Protein AF-A0A820YZ74-F1 (afdb_monomer)

Sequence (107 aa):
MSTDNKVSTSVNGVATISFHNINYTVGASARPNNCWSKCPKIPCCKPQEVKQVLFNASGCFTRGMNAIMGPSGCGKSSLLDMLADRKDPRGVSGTVLVHGSPRDSSY

Solvent-accessible surface area (backbone atoms only — not comparable to full-atom values): 6927 Å² total; per-residue (Å²): 141,81,83,77,83,74,71,68,65,77,58,82,94,49,60,30,42,38,36,41,50,31,30,32,37,48,44,74,69,80,67,80,75,68,59,38,82,74,39,86,86,52,87,86,54,71,83,70,66,72,41,79,55,39,76,63,44,62,53,72,47,62,74,75,91,82,84,90,84,77,68,90,89,68,36,65,69,59,52,48,28,60,74,66,66,74,51,74,72,68,48,54,50,62,50,52,24,49,66,52,36,74,64,84,86,85,123

Foldseek 3Di:
DDDPPQPQPQPPPWWKKWWWQKKAKPLLDPDPPVVCVVPVPDPPDDRRDIDILDGGDTDMDTPDDDDDDDDPSSCPVVVVCVVVVVDDCRRIDTFMDTSSHGDDPPD

InterPro domains:
  IPR003439 ABC transporter-like, ATP-binding domain [PF00005] (65-102)
  IPR027417 P-loop containing nucleoside triphosphate hydrolase [G3DSA:3.40.50.300] (14-106)
  IPR027417 P-loop containing nucleoside triphosphate hydrolase [SSF52540] (51-102)
  IPR050352 ATP-binding cassette subfamily G transporters [PTHR48041] (12-105)

Secondary structure (DSSP, 8-state):
-----------TT---EEEEEEEEEE--S---TTTTTT-TT-GGG-----EEEEEEEEEEE-SS-------TTSSHHHHHHHHTT-S-STTEEEEEEETTEEPP---

Radius of gyration: 18.34 Å; Cα contacts (8 Å, |Δi|>4): 131; chains: 1; bounding box: 36×32×58 Å

Nearest PDB structures (foldseek):
  8bi0-assembly1_B  TM=9.317E-01  e=1.298E-05  Homo sapiens
  7oji-assembly1_B  TM=9.370E-01  e=2.150E-05  Homo sapiens
  8pxo-assembly1_A  TM=9.602E-01  e=3.793E-05  Homo sapiens
  8bht-assembly1_A  TM=9.305E-01  e=3.139E-05  Homo sapiens
  8p7w-assembly1_B  TM=9.233E-01  e=5.539E-05  Homo sapiens

Organism: NCBI:txid392030

Structure (mmCIF, N/CA/C/O backbone):
data_AF-A0A820YZ74-F1
#
_entry.id   AF-A0A820YZ74-F1
#
loop_
_atom_site.group_PDB
_atom_site.id
_atom_site.type_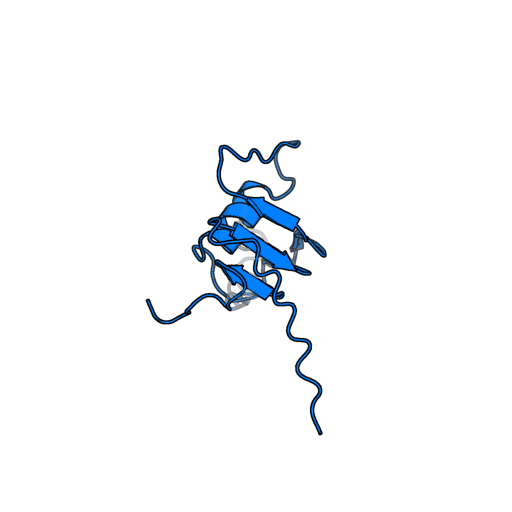symbol
_atom_site.label_atom_id
_atom_site.label_alt_id
_atom_site.label_comp_id
_atom_site.label_asym_id
_atom_site.label_entity_id
_atom_site.label_seq_id
_atom_site.pdbx_PDB_ins_code
_atom_site.Cartn_x
_atom_site.Cartn_y
_atom_site.Cartn_z
_atom_site.occupancy
_atom_site.B_iso_or_equiv
_atom_site.auth_seq_id
_atom_site.auth_comp_id
_atom_site.auth_asym_id
_atom_site.auth_atom_id
_atom_site.pdbx_PDB_model_num
ATOM 1 N N . MET A 1 1 ? -23.269 -12.482 -20.266 1.00 36.84 1 MET A N 1
ATOM 2 C CA . MET A 1 1 ? -22.410 -11.476 -20.922 1.00 36.84 1 MET A CA 1
ATOM 3 C C . MET A 1 1 ? -21.770 -10.637 -19.825 1.00 36.84 1 MET A C 1
ATOM 5 O O . MET A 1 1 ? -22.347 -9.635 -19.436 1.00 36.84 1 MET A O 1
ATOM 9 N N . SER A 1 2 ? -20.651 -11.097 -19.259 1.00 31.36 2 SER A N 1
ATOM 10 C CA . SER A 1 2 ? -19.837 -10.281 -18.350 1.00 31.36 2 SER A CA 1
ATOM 11 C C . SER A 1 2 ? -18.648 -9.780 -19.145 1.00 31.36 2 SER A C 1
ATOM 13 O O . SER A 1 2 ? -17.899 -10.573 -19.707 1.00 31.36 2 SER A O 1
ATOM 15 N N . THR A 1 3 ? -18.533 -8.465 -19.257 1.00 39.81 3 THR A N 1
ATOM 16 C CA . THR A 1 3 ? -17.384 -7.787 -19.843 1.00 39.81 3 THR A CA 1
ATOM 17 C C . THR A 1 3 ? -16.219 -7.886 -18.868 1.00 39.81 3 THR A C 1
ATOM 19 O O . THR A 1 3 ? -16.186 -7.170 -17.867 1.00 39.81 3 THR A O 1
ATOM 22 N N . ASP A 1 4 ? -15.269 -8.772 -19.155 1.00 39.81 4 ASP A N 1
ATOM 23 C CA . ASP A 1 4 ? -13.956 -8.751 -18.524 1.00 39.81 4 ASP A CA 1
ATOM 24 C C . ASP A 1 4 ? -13.260 -7.447 -18.920 1.00 39.81 4 ASP A C 1
ATOM 26 O O . ASP A 1 4 ? -12.765 -7.291 -20.039 1.00 39.81 4 ASP A O 1
ATOM 30 N N . ASN A 1 5 ? -13.233 -6.481 -17.999 1.00 43.12 5 ASN A N 1
ATOM 31 C CA . ASN A 1 5 ? -12.341 -5.330 -18.086 1.00 43.12 5 ASN A CA 1
ATOM 32 C C . ASN A 1 5 ? -10.908 -5.832 -17.898 1.00 43.12 5 ASN A C 1
ATOM 34 O O . ASN A 1 5 ? -10.321 -5.767 -16.819 1.00 43.12 5 ASN A O 1
ATOM 38 N N . LYS A 1 6 ? -10.356 -6.380 -18.978 1.00 41.06 6 LYS A N 1
ATOM 39 C CA . LYS A 1 6 ? -8.973 -6.811 -19.080 1.00 41.06 6 LYS A CA 1
ATOM 40 C C . LYS A 1 6 ? -8.097 -5.559 -19.134 1.00 41.06 6 LYS A C 1
ATOM 42 O O . LYS A 1 6 ? -7.723 -5.095 -20.209 1.00 41.06 6 LYS A O 1
ATOM 47 N N . VAL A 1 7 ? -7.762 -5.000 -17.971 1.00 50.19 7 VAL A N 1
ATOM 48 C CA . VAL A 1 7 ? -6.676 -4.015 -17.839 1.00 50.19 7 VAL A CA 1
ATOM 49 C C . VAL A 1 7 ? -5.355 -4.767 -18.030 1.00 50.19 7 VAL A C 1
ATOM 51 O O . VAL A 1 7 ? -4.613 -5.044 -17.097 1.00 50.19 7 VAL A O 1
ATOM 54 N N . SER A 1 8 ? -5.084 -5.177 -19.270 1.00 46.75 8 SER A N 1
ATOM 55 C CA . SER A 1 8 ? -3.787 -5.694 -19.692 1.00 46.75 8 SER A CA 1
ATOM 56 C C . SER A 1 8 ? -2.883 -4.521 -20.030 1.00 46.75 8 SER A C 1
ATOM 58 O O . SER A 1 8 ? -2.669 -4.197 -21.195 1.00 46.75 8 SER A O 1
ATOM 60 N N . THR A 1 9 ? -2.302 -3.894 -19.013 1.00 52.72 9 THR A N 1
ATOM 61 C CA . THR A 1 9 ? -1.069 -3.126 -19.196 1.00 52.72 9 THR A CA 1
ATOM 62 C C . THR A 1 9 ? 0.091 -4.111 -19.362 1.00 52.72 9 THR A C 1
ATOM 64 O O . THR A 1 9 ? 0.902 -4.323 -18.465 1.00 52.72 9 THR A O 1
ATOM 67 N N . SER A 1 10 ? 0.162 -4.752 -20.534 1.00 46.44 10 SER A N 1
ATOM 68 C CA . SER A 1 10 ? 1.361 -5.468 -20.973 1.00 46.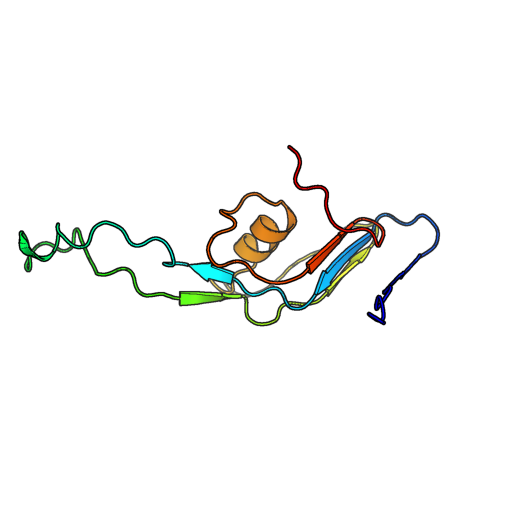44 10 SER A CA 1
ATOM 69 C C . SER A 1 10 ? 2.417 -4.433 -21.354 1.00 46.44 10 SER A C 1
ATOM 71 O O . SER A 1 10 ? 2.564 -4.048 -22.512 1.00 46.44 10 SER A O 1
ATOM 73 N N . VAL A 1 11 ? 3.127 -3.916 -20.353 1.00 52.19 11 VAL A N 1
ATOM 74 C CA . VAL A 1 11 ? 4.348 -3.139 -20.566 1.00 52.19 11 VAL A CA 1
ATOM 75 C C . VAL A 1 11 ? 5.511 -4.114 -20.752 1.00 52.19 11 VAL A C 1
ATOM 77 O O . VAL A 1 11 ? 6.208 -4.460 -19.806 1.00 52.19 11 VAL A O 1
ATOM 80 N N . ASN A 1 12 ? 5.672 -4.614 -21.981 1.00 52.97 12 ASN A N 1
ATOM 81 C CA . ASN A 1 12 ? 6.913 -5.168 -22.546 1.00 52.97 12 ASN A CA 1
ATOM 82 C C . ASN A 1 12 ? 7.881 -5.843 -21.545 1.00 52.97 12 ASN A C 1
ATOM 84 O O . ASN A 1 12 ? 8.985 -5.352 -21.330 1.00 52.97 12 ASN A O 1
ATOM 88 N N . GLY A 1 13 ? 7.483 -6.946 -20.900 1.00 56.72 13 GLY A N 1
ATOM 89 C CA . GLY A 1 13 ? 8.391 -7.747 -20.059 1.00 56.72 13 GLY A CA 1
ATOM 90 C C . GLY A 1 13 ? 8.984 -7.035 -18.829 1.00 56.72 13 GLY A C 1
ATOM 91 O O . GLY A 1 13 ? 9.896 -7.566 -18.194 1.00 56.72 13 GLY A O 1
ATOM 92 N N . VAL A 1 14 ? 8.493 -5.846 -18.465 1.00 67.31 14 VAL A N 1
ATOM 93 C CA . VAL A 1 14 ? 9.006 -5.085 -17.322 1.00 67.31 14 VAL A CA 1
ATOM 94 C C . VAL A 1 14 ? 8.300 -5.529 -16.047 1.00 67.31 14 VAL A C 1
ATOM 96 O O . VAL A 1 14 ? 7.070 -5.523 -15.959 1.00 67.31 14 VAL A O 1
ATOM 99 N N . ALA A 1 15 ? 9.087 -5.885 -15.028 1.00 75.44 15 ALA A N 1
ATOM 100 C CA . ALA A 1 15 ? 8.554 -6.188 -13.709 1.00 75.44 15 ALA A CA 1
ATOM 101 C C . ALA A 1 15 ? 7.814 -4.996 -13.116 1.00 75.44 15 ALA A C 1
ATOM 103 O O . ALA A 1 15 ? 8.418 -3.962 -12.839 1.00 75.44 15 ALA A O 1
ATOM 104 N N . THR A 1 16 ? 6.498 -5.151 -12.985 1.00 88.62 16 THR A N 1
ATOM 105 C CA . THR A 1 16 ? 5.588 -4.068 -12.630 1.00 88.62 16 THR A CA 1
ATOM 106 C C . THR A 1 16 ? 4.562 -4.573 -11.627 1.00 88.62 16 THR A C 1
ATOM 108 O O . THR A 1 16 ? 3.971 -5.635 -11.824 1.00 88.62 16 THR A O 1
ATOM 111 N N . ILE A 1 17 ? 4.346 -3.808 -10.562 1.00 90.94 17 ILE A N 1
ATOM 112 C CA . ILE A 1 17 ? 3.285 -4.028 -9.580 1.00 90.94 17 ILE A CA 1
ATOM 113 C C . ILE A 1 17 ? 2.307 -2.867 -9.718 1.00 90.94 17 ILE A C 1
ATOM 115 O O . ILE A 1 17 ? 2.702 -1.725 -9.500 1.00 90.94 17 ILE A O 1
ATOM 119 N N . SER A 1 18 ? 1.046 -3.125 -10.050 1.00 91.12 18 SER A N 1
ATOM 120 C CA . SER A 1 18 ? 0.007 -2.092 -10.057 1.00 91.12 18 SER A CA 1
ATOM 121 C C . SER A 1 18 ? -1.061 -2.396 -9.023 1.00 91.12 18 SER A C 1
ATOM 123 O O . SER A 1 18 ? -1.384 -3.548 -8.753 1.00 91.12 18 SER A O 1
ATOM 125 N N . PHE A 1 19 ? -1.591 -1.352 -8.406 1.00 92.06 19 PHE A N 1
ATOM 126 C CA . PHE A 1 19 ? -2.626 -1.460 -7.396 1.00 92.06 19 PHE A CA 1
ATOM 127 C C . PHE A 1 19 ? -3.736 -0.455 -7.659 1.00 92.06 19 PHE A C 1
ATOM 129 O O . PHE A 1 19 ? -3.485 0.684 -8.056 1.00 92.06 19 PHE A O 1
ATOM 136 N N . HIS A 1 20 ? -4.967 -0.896 -7.429 1.00 92.81 20 HIS A N 1
ATOM 137 C CA . HIS A 1 20 ? -6.171 -0.169 -7.794 1.00 92.81 20 HIS A CA 1
ATOM 138 C C . HIS A 1 20 ? -7.150 -0.173 -6.626 1.00 92.81 20 HIS A C 1
ATOM 140 O O . HIS A 1 20 ? -7.524 -1.234 -6.118 1.00 92.81 20 HIS A O 1
ATOM 146 N N . ASN A 1 21 ? -7.549 1.032 -6.218 1.00 93.31 21 ASN A N 1
ATOM 147 C CA . ASN A 1 21 ? -8.603 1.283 -5.240 1.00 93.31 21 ASN A CA 1
ATOM 148 C C . ASN A 1 21 ? -8.399 0.517 -3.920 1.00 93.31 21 ASN A C 1
ATOM 150 O O . ASN A 1 21 ? -9.355 -0.004 -3.343 1.00 93.31 21 ASN A O 1
ATOM 154 N N . ILE A 1 22 ? -7.152 0.441 -3.437 1.00 91.81 22 ILE A N 1
ATOM 155 C CA . ILE A 1 22 ? -6.849 -0.206 -2.160 1.00 91.81 22 ILE A CA 1
ATOM 156 C C . ILE A 1 22 ? -7.483 0.607 -1.030 1.00 91.81 22 ILE A C 1
ATOM 158 O O . ILE A 1 22 ? -7.133 1.771 -0.813 1.00 91.81 22 ILE A O 1
ATOM 162 N N . ASN A 1 23 ? -8.352 -0.043 -0.260 1.00 92.62 23 ASN A N 1
ATOM 163 C CA . ASN A 1 23 ? -8.809 0.441 1.037 1.00 92.62 23 ASN A CA 1
ATOM 164 C C . ASN A 1 23 ? -8.351 -0.514 2.129 1.00 92.62 23 ASN A C 1
ATOM 166 O O . ASN A 1 23 ? -8.365 -1.734 1.952 1.00 92.62 23 ASN A O 1
ATOM 170 N N . TYR A 1 24 ? -7.986 0.056 3.273 1.00 91.50 24 TYR A N 1
ATOM 171 C CA . TYR A 1 24 ? -7.593 -0.719 4.435 1.00 91.50 24 TYR A CA 1
ATOM 172 C C . TYR A 1 24 ? -8.180 -0.137 5.713 1.00 91.50 24 TYR A C 1
ATOM 174 O O . TYR A 1 24 ? -8.048 1.058 5.988 1.00 91.50 24 TYR A O 1
ATOM 182 N N . THR A 1 25 ? -8.786 -1.006 6.515 1.00 90.88 25 THR A N 1
ATOM 183 C CA . THR A 1 25 ? -9.384 -0.677 7.806 1.00 90.88 25 THR A CA 1
ATOM 184 C C . THR A 1 25 ? -8.797 -1.548 8.912 1.00 90.88 25 THR A C 1
ATOM 186 O O . THR A 1 25 ? -8.668 -2.762 8.779 1.00 90.88 25 THR A O 1
ATOM 189 N N . VAL A 1 26 ? -8.432 -0.918 10.026 1.00 87.06 26 VAL A N 1
ATOM 190 C CA . VAL A 1 26 ? -8.012 -1.606 11.253 1.00 87.06 26 VAL A CA 1
ATOM 191 C C . VAL A 1 26 ? -9.175 -1.618 12.234 1.00 87.06 26 VAL A C 1
ATOM 193 O O . VAL A 1 26 ? -9.951 -0.669 12.280 1.00 87.06 26 VAL A O 1
ATOM 196 N N . GLY A 1 27 ? -9.301 -2.681 13.027 1.00 77.25 27 GLY A N 1
ATOM 197 C CA . GLY A 1 27 ? -10.403 -2.815 13.987 1.00 77.25 27 GLY A CA 1
ATOM 198 C C . GLY A 1 27 ? -11.576 -3.673 13.530 1.00 77.25 27 GLY A C 1
ATOM 199 O O . GLY A 1 27 ? -12.507 -3.868 14.297 1.00 77.25 27 GLY A O 1
ATOM 20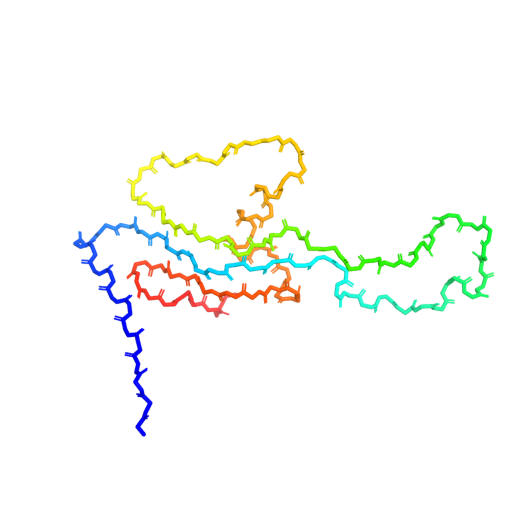0 N N . ALA A 1 28 ? -11.497 -4.284 12.345 1.00 61.16 28 ALA A N 1
ATOM 201 C CA . ALA A 1 28 ? -12.476 -5.277 11.890 1.00 61.16 28 ALA A CA 1
ATOM 202 C C . ALA A 1 28 ? -12.459 -6.596 12.706 1.00 61.16 28 ALA A C 1
ATOM 204 O O . ALA A 1 28 ? -13.293 -7.473 12.488 1.00 61.16 28 ALA A O 1
ATOM 205 N N . SER A 1 29 ? -11.510 -6.766 13.637 1.00 53.72 29 SER A N 1
ATOM 206 C CA . SER A 1 29 ? -11.489 -7.895 14.568 1.00 53.72 29 SER A CA 1
ATOM 207 C C . SER A 1 29 ? -12.295 -7.539 15.812 1.00 53.72 29 SER A C 1
ATOM 209 O O . SER A 1 29 ? -11.805 -6.863 16.713 1.00 53.72 29 SER A O 1
ATOM 211 N N . ALA A 1 30 ? -13.540 -8.007 15.865 1.00 54.78 30 ALA A N 1
ATOM 212 C CA . ALA A 1 30 ? -14.316 -8.008 17.093 1.00 54.78 30 ALA A CA 1
ATOM 213 C C . ALA A 1 30 ? -13.617 -8.920 18.116 1.00 54.78 30 ALA A C 1
ATOM 215 O O . ALA A 1 30 ? -13.851 -10.128 18.158 1.00 54.78 30 ALA A O 1
ATOM 216 N N . ARG A 1 31 ? -12.733 -8.360 18.952 1.00 53.41 31 ARG A N 1
ATOM 217 C CA . ARG A 1 31 ? -12.405 -9.007 20.226 1.00 53.41 31 ARG A CA 1
ATOM 218 C C . ARG A 1 31 ? -13.722 -9.229 20.980 1.00 53.41 31 ARG A C 1
ATOM 220 O O . ARG A 1 31 ? -14.566 -8.330 20.950 1.00 53.41 31 ARG A O 1
ATOM 227 N N . PRO A 1 32 ? -13.911 -10.372 21.664 1.00 56.69 32 PRO A N 1
ATOM 228 C CA . PRO A 1 32 ? -15.074 -10.556 22.516 1.00 56.69 32 PRO A CA 1
ATOM 229 C C . PRO A 1 32 ? -15.146 -9.379 23.497 1.00 56.69 32 PRO A C 1
ATOM 231 O O . PRO A 1 32 ? -14.235 -9.108 24.276 1.00 56.69 32 PRO A O 1
ATOM 234 N N . ASN A 1 33 ? -16.241 -8.643 23.391 1.00 58.22 33 ASN A N 1
ATOM 235 C CA . ASN A 1 33 ? -16.606 -7.416 24.095 1.00 58.22 33 ASN A CA 1
ATOM 236 C C . ASN A 1 33 ? -16.811 -7.590 25.615 1.00 58.22 33 ASN A C 1
ATOM 238 O O . ASN A 1 33 ? -17.282 -6.677 26.290 1.00 58.22 33 ASN A O 1
ATOM 242 N N . ASN A 1 34 ? -16.465 -8.744 26.183 1.00 58.00 34 ASN A N 1
ATOM 243 C CA . ASN A 1 34 ? -16.855 -9.135 27.537 1.00 58.00 34 ASN A CA 1
ATOM 244 C C . ASN A 1 34 ? -15.820 -8.805 28.630 1.00 58.00 34 ASN A C 1
ATOM 246 O O . ASN A 1 34 ? -16.036 -9.140 29.794 1.00 58.00 34 ASN A O 1
ATOM 250 N N . CYS A 1 35 ? -14.713 -8.137 28.291 1.00 58.97 35 CYS A N 1
ATOM 251 C CA . CYS A 1 35 ? -13.756 -7.647 29.289 1.00 58.97 35 CYS A CA 1
ATOM 252 C C . CYS A 1 35 ? -14.133 -6.248 29.821 1.00 58.97 35 CYS A C 1
ATOM 254 O O . CYS A 1 35 ? -13.972 -5.972 31.009 1.00 58.97 35 CYS A O 1
ATOM 256 N N . TRP A 1 36 ? -14.741 -5.394 28.982 1.00 56.53 36 TRP A N 1
ATOM 257 C CA . TRP A 1 36 ? -15.230 -4.068 29.392 1.00 56.53 36 TRP A CA 1
ATOM 258 C C . TRP A 1 36 ? -16.364 -4.154 30.418 1.00 56.53 36 TRP A C 1
ATOM 260 O O . TRP A 1 36 ? -16.361 -3.424 31.407 1.00 56.53 36 TRP A O 1
ATOM 270 N N . SER A 1 37 ? -17.300 -5.090 30.228 1.00 61.09 37 SER A N 1
ATOM 271 C CA . SER A 1 37 ? -18.418 -5.303 31.156 1.00 61.09 37 SER A CA 1
ATOM 272 C C . SER A 1 37 ? -17.976 -5.745 32.555 1.00 61.09 37 SER A C 1
ATOM 274 O O . SER A 1 37 ? -18.737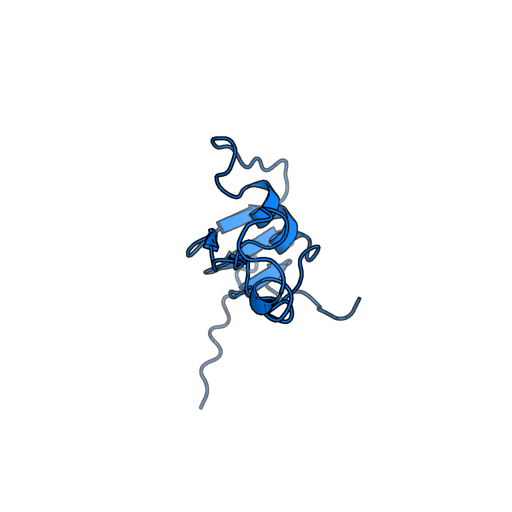 -5.572 33.501 1.00 61.09 37 SER A O 1
ATOM 276 N N . LYS A 1 38 ? -16.750 -6.269 32.712 1.00 65.56 38 LYS A N 1
ATOM 277 C CA . LYS A 1 38 ? -16.177 -6.641 34.016 1.00 65.56 38 LYS A CA 1
ATOM 278 C C . LYS A 1 38 ? -15.327 -5.539 34.655 1.00 65.56 38 LYS A C 1
ATOM 280 O O . LYS A 1 38 ? -15.227 -5.507 35.877 1.00 65.56 38 LYS A O 1
ATOM 285 N N . CYS A 1 39 ? -14.736 -4.636 33.867 1.00 61.00 39 CYS A N 1
ATOM 286 C CA . CYS A 1 39 ? -13.741 -3.673 34.352 1.00 61.00 39 CYS A CA 1
ATOM 287 C C . CYS A 1 39 ? -13.863 -2.287 33.674 1.00 61.00 39 CYS A C 1
ATOM 289 O O . CYS A 1 39 ? -12.970 -1.898 32.922 1.00 61.00 39 CYS A O 1
ATOM 291 N N . PRO A 1 40 ? -14.906 -1.483 33.962 1.00 58.88 40 PRO A N 1
ATOM 292 C CA . PRO A 1 40 ? -15.121 -0.180 33.313 1.00 58.88 40 PRO A CA 1
ATOM 293 C C . PRO A 1 40 ? -14.104 0.914 33.698 1.00 58.88 40 PRO A C 1
ATOM 295 O O . PRO A 1 40 ? -14.046 1.954 33.050 1.00 58.88 40 PRO A O 1
ATOM 298 N N . LYS A 1 41 ? -13.302 0.708 34.755 1.00 57.62 41 LYS A N 1
ATOM 299 C CA . LYS A 1 41 ? -12.321 1.689 35.269 1.00 57.62 41 LYS A CA 1
ATOM 300 C C . LYS A 1 41 ? -10.863 1.362 34.933 1.00 57.62 41 LYS A C 1
ATOM 302 O O . LYS A 1 41 ? -9.978 2.133 35.294 1.00 57.62 41 LYS A O 1
ATOM 307 N N . ILE A 1 42 ? -10.594 0.234 34.271 1.00 62.69 42 ILE A N 1
ATOM 308 C CA . ILE A 1 42 ? -9.228 -0.184 33.939 1.00 62.69 42 ILE A CA 1
ATOM 309 C C . ILE A 1 42 ? -8.992 0.112 32.449 1.00 62.69 42 ILE A C 1
ATOM 311 O O . ILE A 1 42 ? -9.735 -0.389 31.606 1.00 62.69 42 ILE A O 1
ATOM 315 N N . PRO A 1 43 ? -7.963 0.897 32.077 1.00 57.00 43 PRO A N 1
ATOM 316 C CA . PRO A 1 43 ? -7.709 1.302 30.688 1.00 57.00 43 PRO A CA 1
ATOM 317 C C . PRO A 1 43 ? -7.263 0.148 29.769 1.00 57.00 43 PRO A C 1
ATOM 319 O O . PRO A 1 43 ? -6.925 0.379 28.610 1.00 57.00 43 PRO A O 1
ATOM 322 N N . CYS A 1 44 ? -7.262 -1.090 30.267 1.00 57.22 44 CYS A N 1
ATOM 323 C CA . CYS A 1 44 ? -6.771 -2.278 29.579 1.00 57.22 44 CYS A CA 1
ATOM 324 C C . CYS A 1 44 ? -7.648 -2.737 28.402 1.00 57.22 44 CYS A C 1
ATOM 326 O O . CYS A 1 44 ? -7.186 -3.543 27.598 1.00 57.22 44 CYS A O 1
ATOM 328 N N . CYS A 1 45 ? -8.890 -2.259 28.268 1.00 57.84 45 CYS A N 1
ATOM 329 C CA . CYS A 1 45 ? -9.843 -2.802 27.293 1.00 57.84 45 CYS A CA 1
ATOM 330 C C . CYS A 1 45 ? -10.713 -1.724 26.633 1.00 57.84 45 CYS A C 1
ATOM 332 O O . CYS A 1 45 ? -11.936 -1.786 26.714 1.00 57.84 45 CYS A O 1
ATOM 334 N N . LYS A 1 46 ? -10.111 -0.728 25.971 1.00 62.78 46 LYS A N 1
ATOM 335 C CA . LYS A 1 46 ? -10.886 0.228 25.159 1.00 62.78 46 LYS A CA 1
ATOM 336 C C . LYS A 1 46 ? -11.623 -0.504 24.022 1.00 62.78 46 LYS A C 1
ATOM 338 O O . LYS A 1 46 ? -11.019 -1.394 23.413 1.00 62.78 46 LYS A O 1
ATOM 343 N N . PRO A 1 47 ? -12.885 -0.143 23.712 1.00 60.09 47 PRO A N 1
ATOM 344 C CA . PRO A 1 47 ? -13.560 -0.648 22.523 1.00 60.09 47 PRO A CA 1
ATOM 345 C C . PRO A 1 47 ? -12.715 -0.308 21.293 1.00 60.09 47 PRO A C 1
ATOM 347 O O . PRO A 1 47 ? -12.220 0.811 21.152 1.00 60.09 47 PRO A O 1
ATOM 350 N N . GLN A 1 48 ? -12.479 -1.305 20.444 1.00 68.31 48 GLN A N 1
ATOM 351 C CA . GLN A 1 48 ? -11.670 -1.119 19.250 1.00 68.31 48 GLN A CA 1
ATOM 352 C C . GLN A 1 48 ? -12.507 -0.376 18.210 1.00 68.31 48 GLN A C 1
ATOM 354 O O . GLN A 1 48 ? -13.419 -0.950 17.621 1.00 68.31 48 GLN A O 1
ATOM 359 N N . GLU A 1 49 ? -12.213 0.905 17.999 1.00 75.44 49 GLU A N 1
ATOM 360 C CA . GLU A 1 49 ? -12.831 1.665 16.917 1.00 75.44 49 GLU A CA 1
ATOM 361 C C . GLU A 1 49 ? -12.274 1.225 15.564 1.00 75.44 49 GLU A C 1
ATOM 363 O O . GLU A 1 49 ? -11.069 0.997 15.396 1.00 75.44 49 GLU A O 1
ATOM 368 N N . VAL A 1 50 ? -13.174 1.116 14.587 1.00 84.75 50 VAL A N 1
ATOM 369 C CA . VAL A 1 50 ? -12.798 0.865 13.200 1.00 84.75 50 VAL A CA 1
ATOM 370 C C . VAL A 1 50 ? -12.196 2.146 12.640 1.00 84.75 50 VAL A C 1
ATOM 372 O O . VAL A 1 50 ? -12.870 3.169 12.537 1.00 84.75 50 VAL A O 1
ATOM 375 N N . LYS A 1 51 ? -10.923 2.090 12.254 1.00 88.31 51 LYS A N 1
ATOM 376 C CA . LYS A 1 51 ? -10.209 3.217 11.652 1.00 88.31 51 LYS A CA 1
ATOM 377 C C . LYS A 1 51 ? -9.822 2.881 10.222 1.00 88.31 51 LYS A C 1
ATOM 379 O O . LYS A 1 51 ? -9.159 1.874 9.974 1.00 88.31 51 LYS A O 1
ATOM 384 N N . GLN A 1 52 ? -10.185 3.751 9.285 1.00 90.69 52 GLN A N 1
ATOM 385 C CA . GLN A 1 52 ? -9.670 3.676 7.920 1.00 90.69 52 GLN A CA 1
ATOM 386 C C . GLN A 1 52 ? -8.226 4.190 7.888 1.00 90.69 52 GLN A C 1
ATOM 388 O O . GLN A 1 52 ? -7.941 5.301 8.332 1.00 90.69 52 GLN A O 1
ATOM 393 N N . VAL A 1 53 ? -7.306 3.351 7.415 1.00 92.25 53 VAL A N 1
ATOM 394 C CA . VAL A 1 53 ? -5.869 3.650 7.316 1.00 92.25 53 VAL A CA 1
ATOM 395 C C . VAL A 1 53 ? -5.489 4.018 5.889 1.00 92.25 53 VAL A C 1
ATOM 397 O O . VAL A 1 53 ? -4.714 4.948 5.693 1.00 92.25 53 VAL A O 1
ATOM 400 N N . LEU A 1 54 ? -6.033 3.303 4.902 1.00 91.69 54 LEU A N 1
ATOM 401 C CA . LEU A 1 54 ? -5.861 3.609 3.483 1.00 91.69 54 LEU A CA 1
ATOM 402 C C . LEU A 1 54 ? -7.231 3.841 2.859 1.00 91.69 54 LEU A C 1
ATOM 404 O O . LEU A 1 54 ? -8.148 3.049 3.083 1.00 91.69 54 LEU A O 1
ATOM 408 N N . PHE A 1 55 ? -7.332 4.904 2.068 1.00 93.50 55 PHE A N 1
ATOM 409 C CA . PHE A 1 55 ? -8.537 5.281 1.345 1.00 93.50 55 PHE A CA 1
ATOM 410 C C . PHE A 1 55 ? -8.201 5.448 -0.135 1.00 93.50 55 PHE A C 1
ATOM 412 O O . PHE A 1 55 ? -7.438 6.337 -0.507 1.00 93.50 55 PHE A O 1
ATOM 419 N N . ASN A 1 56 ? -8.768 4.574 -0.960 1.00 92.94 56 ASN A N 1
ATOM 420 C CA . ASN A 1 56 ? -8.710 4.601 -2.414 1.00 92.94 56 ASN A CA 1
ATOM 421 C C . ASN A 1 56 ? -7.289 4.743 -3.002 1.00 92.94 56 ASN A C 1
ATOM 423 O O . ASN A 1 56 ? -7.071 5.470 -3.973 1.00 92.94 56 ASN A O 1
ATOM 427 N N . ALA A 1 57 ? -6.304 4.055 -2.423 1.00 91.31 57 ALA A N 1
ATOM 428 C CA . ALA A 1 57 ? -4.926 4.133 -2.891 1.00 91.31 57 ALA A CA 1
ATOM 429 C C . ALA A 1 57 ? -4.767 3.389 -4.227 1.00 91.31 57 ALA A C 1
ATOM 431 O O . ALA A 1 57 ? -5.090 2.205 -4.331 1.00 91.31 57 ALA A O 1
ATOM 432 N N . SER A 1 58 ? -4.255 4.084 -5.244 1.00 92.06 58 SER A N 1
ATOM 433 C CA . SER A 1 58 ? -3.984 3.525 -6.573 1.00 92.06 58 SER A CA 1
ATOM 434 C C . SER A 1 58 ? -2.620 3.987 -7.076 1.00 92.06 58 SER A C 1
ATOM 436 O O . SER A 1 58 ? -2.196 5.104 -6.779 1.00 92.06 58 SER A O 1
ATOM 438 N N . GLY A 1 59 ? -1.926 3.140 -7.827 1.00 91.69 59 GLY A N 1
ATOM 439 C CA . GLY A 1 59 ? -0.591 3.449 -8.320 1.00 91.69 59 GLY A CA 1
ATOM 440 C C . GLY A 1 59 ? 0.081 2.275 -9.018 1.00 91.69 59 GLY A C 1
ATOM 441 O O . GLY A 1 59 ? -0.474 1.183 -9.137 1.00 91.69 59 GLY A O 1
ATOM 442 N N . CYS A 1 60 ? 1.289 2.523 -9.511 1.00 91.12 60 CYS A N 1
ATOM 443 C CA . CYS A 1 60 ? 2.067 1.554 -10.265 1.00 91.12 60 CYS A CA 1
ATOM 444 C C . CYS A 1 60 ? 3.551 1.704 -9.925 1.00 91.12 60 CYS A C 1
ATOM 446 O O . CYS A 1 60 ? 4.092 2.806 -9.965 1.00 91.12 60 CYS A O 1
ATOM 448 N N . PHE A 1 61 ? 4.203 0.591 -9.610 1.00 91.12 61 PHE A N 1
ATOM 449 C CA . PHE A 1 61 ? 5.639 0.488 -9.401 1.00 91.12 61 PHE A CA 1
ATOM 450 C C . PHE A 1 61 ? 6.2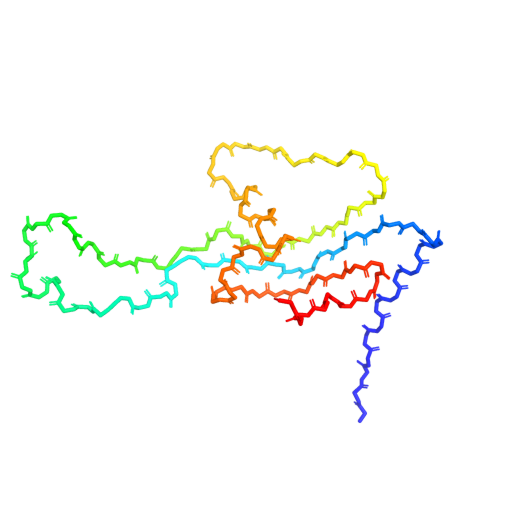51 -0.262 -10.569 1.00 91.12 61 PHE A C 1
ATOM 452 O O . PHE A 1 61 ? 5.959 -1.436 -10.779 1.00 91.12 61 PHE A O 1
ATOM 459 N N . THR A 1 62 ? 7.096 0.421 -11.328 1.00 89.50 62 THR A N 1
ATOM 460 C CA . THR A 1 62 ? 7.866 -0.164 -12.427 1.00 89.50 62 THR A CA 1
ATOM 461 C C . THR A 1 62 ? 9.214 -0.671 -11.922 1.00 89.50 62 THR A C 1
ATOM 463 O O . THR A 1 62 ? 9.640 -0.361 -10.806 1.00 89.50 62 THR A O 1
ATOM 466 N N . ARG A 1 63 ? 9.927 -1.427 -12.759 1.00 86.69 63 ARG A N 1
ATOM 467 C CA . ARG A 1 63 ? 11.301 -1.863 -12.487 1.00 86.69 63 ARG A CA 1
ATOM 468 C C . ARG A 1 63 ? 12.193 -0.664 -12.138 1.00 86.69 63 ARG A C 1
ATOM 470 O O . ARG A 1 63 ? 12.268 0.291 -12.904 1.00 86.69 63 ARG A O 1
ATOM 477 N N . GLY A 1 64 ? 12.893 -0.749 -11.008 1.00 88.50 64 GLY A N 1
ATOM 478 C CA . GLY A 1 64 ? 13.780 0.302 -10.508 1.00 88.50 64 GLY A CA 1
ATOM 479 C C . GLY A 1 64 ? 13.693 0.454 -8.990 1.00 88.50 64 GLY A C 1
ATOM 480 O O . GLY A 1 64 ? 13.176 -0.423 -8.297 1.00 88.50 64 GLY A O 1
ATOM 481 N N . MET A 1 65 ? 14.199 1.577 -8.480 1.00 91.38 65 MET A N 1
ATOM 482 C CA . MET A 1 65 ? 14.079 1.955 -7.073 1.00 91.38 65 MET A CA 1
ATOM 483 C C . MET A 1 65 ? 12.888 2.903 -6.910 1.00 91.38 65 MET A C 1
ATOM 485 O O . MET A 1 65 ? 12.953 4.063 -7.304 1.00 91.38 65 MET A O 1
ATOM 489 N N . ASN A 1 66 ? 11.797 2.396 -6.339 1.00 91.81 66 ASN A N 1
ATOM 490 C CA . ASN A 1 66 ? 10.610 3.191 -6.028 1.00 91.81 66 ASN A CA 1
ATOM 491 C C . ASN A 1 66 ? 10.654 3.628 -4.561 1.00 91.81 66 ASN A C 1
ATOM 493 O O . ASN A 1 66 ? 11.091 2.865 -3.699 1.00 91.81 66 ASN A O 1
ATOM 497 N N . ALA A 1 67 ? 10.169 4.834 -4.269 1.00 93.38 67 ALA A N 1
ATOM 498 C CA . ALA A 1 67 ? 10.123 5.373 -2.915 1.00 93.38 67 ALA A CA 1
ATOM 499 C C . ALA A 1 67 ? 8.708 5.842 -2.561 1.00 93.38 67 ALA A C 1
ATOM 501 O O . ALA A 1 67 ? 8.029 6.473 -3.367 1.00 93.38 67 ALA A O 1
ATOM 502 N N . ILE A 1 68 ? 8.284 5.561 -1.326 1.00 93.12 68 ILE A N 1
ATOM 503 C CA . ILE A 1 68 ? 7.039 6.070 -0.745 1.00 93.12 68 ILE A CA 1
ATOM 504 C C . ILE A 1 68 ? 7.420 7.017 0.390 1.00 93.12 68 ILE A C 1
ATOM 506 O O . ILE A 1 68 ? 8.051 6.607 1.363 1.00 93.12 68 ILE A O 1
ATOM 510 N N . MET A 1 69 ? 7.022 8.282 0.284 1.00 94.56 69 MET A N 1
ATOM 511 C CA . MET A 1 69 ? 7.360 9.330 1.250 1.00 94.56 69 MET A CA 1
ATOM 512 C C . MET A 1 69 ? 6.103 9.959 1.847 1.00 94.56 69 MET A C 1
ATOM 514 O O . MET A 1 69 ? 5.023 9.900 1.266 1.00 94.56 69 MET A O 1
ATOM 518 N N . GLY A 1 70 ? 6.230 10.531 3.045 1.00 94.62 70 GLY A N 1
ATOM 519 C CA . GLY A 1 70 ? 5.125 11.193 3.737 1.00 94.62 70 GLY A CA 1
ATOM 520 C C . GLY A 1 70 ? 5.289 11.210 5.259 1.00 94.62 70 GLY A C 1
ATOM 521 O O . GLY A 1 70 ? 6.142 10.492 5.793 1.00 94.62 70 GLY A O 1
ATOM 522 N N . PRO A 1 71 ? 4.451 11.973 5.977 1.00 96.31 71 PRO A N 1
ATOM 523 C CA . PRO A 1 71 ? 4.539 12.142 7.429 1.00 96.31 71 PRO A CA 1
ATOM 524 C C . PRO A 1 71 ? 4.335 10.826 8.190 1.00 96.31 71 PRO A C 1
ATOM 526 O O . PRO A 1 71 ? 3.771 9.859 7.668 1.00 96.31 71 PRO A O 1
ATOM 529 N N . SER A 1 72 ? 4.809 10.752 9.434 1.00 93.75 72 SER A N 1
ATOM 530 C CA . SER A 1 72 ? 4.572 9.573 10.276 1.00 93.75 72 SER A CA 1
ATOM 531 C C . SER A 1 72 ? 3.068 9.355 10.491 1.00 93.75 72 SER A C 1
ATOM 533 O O . SER A 1 72 ? 2.320 10.310 10.675 1.00 93.75 72 SER A O 1
ATOM 535 N N . GLY A 1 73 ? 2.612 8.101 10.425 1.00 89.94 73 GLY A N 1
ATOM 536 C CA . GLY A 1 73 ? 1.206 7.744 10.650 1.00 89.94 73 GLY A CA 1
ATOM 537 C C . GLY A 1 73 ? 0.259 7.839 9.444 1.00 89.94 73 GLY A C 1
ATOM 538 O O . GLY A 1 73 ? -0.904 7.482 9.594 1.00 89.94 73 GLY A O 1
ATOM 539 N N . CYS A 1 74 ? 0.717 8.231 8.247 1.00 90.31 74 CYS A N 1
ATOM 540 C CA . CYS A 1 74 ? -0.149 8.290 7.053 1.00 90.31 74 CYS A CA 1
ATOM 541 C C . CYS A 1 74 ? -0.407 6.940 6.349 1.00 90.31 74 CYS A C 1
ATOM 543 O O . CYS A 1 74 ? -1.067 6.911 5.319 1.00 90.31 74 CYS A O 1
ATOM 545 N N . GLY A 1 75 ? 0.129 5.827 6.864 1.00 91.12 75 GL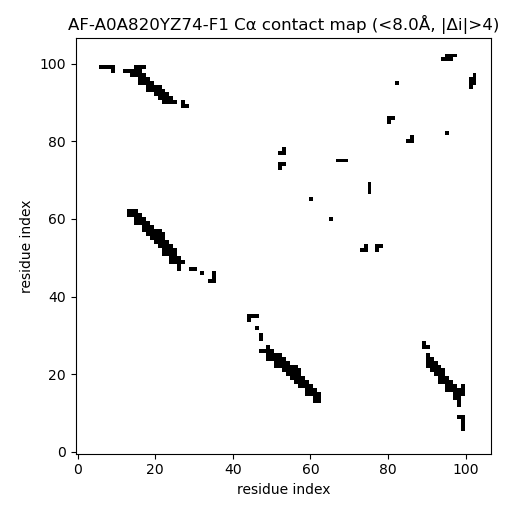Y A N 1
ATOM 546 C CA . GLY A 1 75 ? -0.156 4.490 6.322 1.00 91.12 75 GLY A CA 1
ATOM 547 C C . GLY A 1 75 ? 0.824 3.956 5.269 1.00 91.12 75 GLY A C 1
ATOM 548 O O . GLY A 1 75 ? 0.536 2.932 4.667 1.00 91.12 75 GLY A O 1
ATOM 549 N N . LYS A 1 76 ? 2.004 4.565 5.069 1.00 95.12 76 LYS A N 1
ATOM 550 C CA . LYS A 1 76 ? 3.031 4.067 4.115 1.00 95.12 76 LYS A CA 1
ATOM 551 C C . LYS A 1 76 ? 3.427 2.610 4.359 1.00 95.12 76 LYS A C 1
ATOM 553 O O . LYS A 1 76 ? 3.388 1.803 3.438 1.00 95.12 76 LYS A O 1
ATOM 558 N N . SER A 1 77 ? 3.779 2.272 5.602 1.00 93.38 77 SER A N 1
ATOM 559 C CA . SER A 1 77 ? 4.125 0.896 5.972 1.00 93.38 77 SER A CA 1
ATOM 560 C C . SER A 1 77 ? 2.930 -0.033 5.791 1.00 93.38 77 SER A C 1
ATOM 562 O O . SER A 1 77 ? 3.094 -1.128 5.286 1.00 93.38 77 SER A O 1
ATOM 564 N N . SER A 1 78 ? 1.715 0.438 6.092 1.00 92.44 78 SER A N 1
ATOM 565 C CA . SER A 1 78 ? 0.491 -0.332 5.855 1.00 92.44 78 SER A CA 1
ATOM 566 C C . SER A 1 78 ? 0.239 -0.587 4.369 1.00 92.44 78 SER A C 1
ATOM 568 O O . SER A 1 78 ? -0.182 -1.680 4.020 1.00 92.44 78 SER A O 1
ATOM 570 N N . LEU A 1 79 ? 0.523 0.375 3.485 1.00 92.75 79 LEU A N 1
ATOM 571 C CA . LEU A 1 79 ? 0.454 0.177 2.035 1.00 92.75 79 LEU A CA 1
ATOM 572 C C . LEU A 1 79 ? 1.487 -0.855 1.571 1.00 92.75 79 LEU A C 1
ATOM 574 O O . LEU A 1 79 ? 1.158 -1.724 0.772 1.00 92.75 79 LEU A O 1
ATOM 578 N N . LEU A 1 80 ? 2.711 -0.804 2.099 1.00 93.12 80 LEU A N 1
ATOM 579 C CA . LEU A 1 80 ? 3.727 -1.817 1.807 1.00 93.12 80 LEU A CA 1
ATOM 580 C C . LEU A 1 80 ? 3.329 -3.201 2.329 1.00 93.12 80 LEU A C 1
ATOM 582 O O . LEU A 1 80 ? 3.533 -4.176 1.619 1.00 93.12 80 LEU A O 1
ATOM 586 N N . ASP A 1 81 ? 2.707 -3.292 3.505 1.00 90.88 81 ASP A N 1
ATOM 587 C CA . ASP A 1 81 ? 2.211 -4.558 4.053 1.00 90.88 81 ASP A CA 1
ATOM 588 C C . ASP A 1 81 ? 1.100 -5.156 3.176 1.00 90.88 81 ASP A C 1
ATOM 590 O O . ASP A 1 81 ? 1.119 -6.357 2.922 1.00 90.88 81 ASP A O 1
ATOM 594 N N . MET A 1 82 ? 0.180 -4.328 2.656 1.00 88.56 82 MET A N 1
ATOM 595 C CA . MET A 1 82 ? -0.828 -4.749 1.665 1.00 88.56 82 MET A CA 1
ATOM 596 C C . MET A 1 82 ? -0.165 -5.253 0.383 1.00 88.56 82 MET A C 1
ATOM 598 O O . MET A 1 82 ? -0.536 -6.277 -0.183 1.00 88.56 82 MET A O 1
ATOM 602 N N . LEU A 1 83 ? 0.847 -4.526 -0.093 1.00 89.19 83 LEU A N 1
ATOM 603 C CA . LEU A 1 83 ? 1.565 -4.900 -1.301 1.00 89.19 83 LEU A CA 1
ATOM 604 C C . LEU A 1 83 ? 2.480 -6.111 -1.097 1.00 89.19 83 LEU A C 1
ATOM 606 O O . LEU A 1 83 ? 2.802 -6.761 -2.082 1.00 89.19 83 LEU A O 1
ATOM 610 N N . ALA A 1 84 ? 2.878 -6.442 0.121 1.00 88.56 84 ALA A N 1
ATOM 611 C CA . ALA A 1 84 ? 3.669 -7.628 0.429 1.00 88.56 84 ALA A CA 1
ATOM 612 C C . ALA A 1 84 ? 2.812 -8.815 0.894 1.00 88.56 84 ALA A C 1
ATOM 614 O O . ALA A 1 84 ? 3.375 -9.844 1.249 1.00 88.56 84 ALA A O 1
ATOM 615 N N . ASP A 1 85 ? 1.485 -8.651 0.933 1.00 85.81 85 ASP A N 1
ATOM 616 C CA . ASP A 1 85 ? 0.532 -9.629 1.472 1.00 85.81 85 ASP A CA 1
ATOM 617 C C . ASP A 1 85 ? 0.847 -10.064 2.920 1.00 85.81 85 ASP A C 1
ATOM 619 O O . ASP A 1 85 ? 0.561 -11.169 3.361 1.00 85.81 85 ASP A O 1
ATOM 623 N N . ARG A 1 86 ? 1.471 -9.171 3.705 1.00 86.44 86 ARG A N 1
ATOM 624 C CA . ARG A 1 86 ? 1.860 -9.442 5.104 1.00 86.44 86 ARG A CA 1
ATOM 625 C C . ARG A 1 86 ? 0.776 -9.069 6.111 1.00 86.44 86 ARG A C 1
ATOM 627 O O . ARG A 1 86 ? 1.031 -9.088 7.317 1.00 86.44 86 ARG A O 1
ATOM 634 N N . LYS A 1 87 ? -0.405 -8.658 5.651 1.00 82.62 87 LYS A N 1
ATOM 635 C CA . LYS A 1 87 ? -1.490 -8.195 6.517 1.00 82.62 87 LYS A CA 1
ATOM 636 C C . LYS A 1 87 ? -2.685 -9.126 6.445 1.00 82.62 87 LYS A C 1
ATOM 638 O O . LYS A 1 87 ? -2.980 -9.664 5.389 1.00 82.62 87 LYS A O 1
ATOM 643 N N . ASP A 1 88 ? -3.399 -9.244 7.566 1.00 77.62 88 ASP A N 1
ATOM 644 C CA . ASP A 1 88 ? -4.666 -9.966 7.604 1.00 77.62 88 ASP A CA 1
ATOM 645 C C . ASP A 1 88 ? -5.594 -9.471 6.482 1.00 77.62 88 ASP A C 1
ATOM 647 O O . ASP A 1 88 ? -5.829 -8.260 6.391 1.00 77.62 88 ASP A O 1
ATOM 651 N N . PRO A 1 89 ? -6.207 -10.373 5.694 1.00 73.62 89 PRO A N 1
ATOM 652 C CA . PRO A 1 89 ? -7.143 -9.994 4.633 1.00 73.62 89 PRO A CA 1
ATOM 653 C C . PRO A 1 89 ? -8.418 -9.326 5.181 1.00 73.62 89 PRO A C 1
ATOM 655 O O . PRO A 1 89 ? -9.225 -8.768 4.438 1.00 73.62 89 PRO A O 1
ATOM 658 N N . ARG A 1 90 ? -8.623 -9.352 6.505 1.00 80.69 90 ARG A N 1
ATOM 659 C CA . ARG A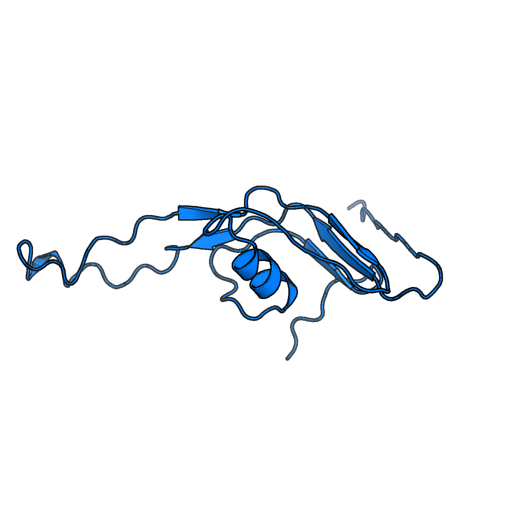 1 90 ? -9.757 -8.704 7.167 1.00 80.69 90 ARG A CA 1
ATOM 660 C C . ARG A 1 90 ? -9.637 -7.184 7.068 1.00 80.69 90 ARG A C 1
ATOM 662 O O . ARG A 1 90 ? -8.709 -6.587 7.607 1.00 80.69 90 ARG A O 1
ATOM 669 N N . GLY A 1 91 ? -10.636 -6.560 6.448 1.00 83.75 91 GLY A N 1
ATOM 670 C CA . GLY A 1 91 ? -10.704 -5.104 6.311 1.00 83.75 91 GLY A CA 1
ATOM 671 C C . GLY A 1 91 ? -9.885 -4.544 5.146 1.00 83.75 91 GLY A C 1
ATOM 672 O O . GLY A 1 91 ? -9.688 -3.329 5.104 1.00 83.75 91 GLY A O 1
ATOM 673 N N . VAL A 1 92 ? -9.422 -5.404 4.233 1.00 88.44 92 VAL A N 1
ATOM 674 C CA . VAL A 1 92 ? -8.730 -5.047 2.987 1.00 88.44 92 VAL A CA 1
ATOM 675 C C . VAL A 1 92 ? -9.696 -5.159 1.810 1.00 88.44 92 VAL A C 1
ATOM 677 O O . VAL A 1 92 ? -10.450 -6.123 1.708 1.00 88.44 92 VAL A O 1
ATOM 680 N N . SER A 1 93 ? -9.663 -4.191 0.900 1.00 89.56 93 SER A N 1
ATOM 681 C CA . SER A 1 93 ? -10.363 -4.262 -0.388 1.00 89.56 93 SER A CA 1
ATOM 682 C C . SER A 1 93 ? -9.516 -3.627 -1.483 1.00 89.56 93 SER A C 1
ATOM 684 O O . SER A 1 93 ? -8.753 -2.712 -1.183 1.00 89.56 93 SER A O 1
ATOM 686 N N . GLY A 1 94 ? -9.709 -4.039 -2.732 1.00 89.62 94 GLY A N 1
ATOM 687 C CA . GLY A 1 94 ? -9.006 -3.501 -3.897 1.00 89.62 94 GLY A CA 1
ATOM 688 C C . GLY A 1 94 ? -8.374 -4.615 -4.722 1.00 89.62 94 GLY A C 1
ATOM 689 O O . GLY A 1 94 ? -8.583 -5.798 -4.454 1.00 89.62 94 GLY A O 1
ATOM 690 N N . THR A 1 95 ? -7.599 -4.240 -5.735 1.00 89.50 95 THR A N 1
ATOM 691 C CA . THR A 1 95 ? -6.936 -5.203 -6.622 1.00 89.50 95 THR A CA 1
ATOM 692 C C . THR A 1 95 ? -5.462 -4.877 -6.734 1.00 89.50 95 THR A C 1
ATOM 694 O O . THR A 1 95 ? -5.090 -3.719 -6.933 1.00 89.50 95 THR A O 1
ATOM 697 N N . VAL A 1 96 ? -4.622 -5.906 -6.638 1.00 89.75 96 VAL A N 1
ATOM 698 C CA . VAL A 1 96 ? -3.191 -5.784 -6.902 1.00 89.75 96 VAL A CA 1
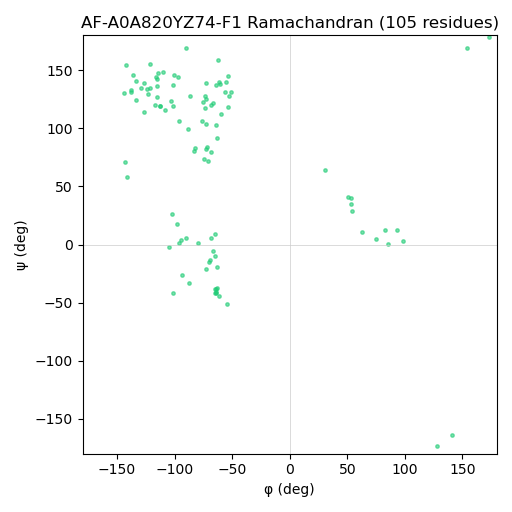ATOM 699 C C . VAL A 1 96 ? -2.791 -6.759 -7.994 1.00 89.75 96 VAL A C 1
ATOM 701 O O . VAL A 1 96 ? -3.109 -7.946 -7.936 1.00 89.75 96 VAL A O 1
ATOM 704 N N . LEU A 1 97 ? -2.097 -6.230 -8.991 1.00 89.19 97 LEU A N 1
ATOM 705 C CA . LEU A 1 97 ? -1.645 -6.938 -10.170 1.00 89.19 97 LEU A CA 1
ATOM 706 C C . LEU A 1 97 ? -0.118 -6.974 -10.163 1.00 89.19 97 LEU A C 1
ATOM 708 O O . LEU A 1 97 ? 0.551 -5.975 -9.889 1.00 89.19 97 LEU A O 1
ATOM 712 N N . VAL A 1 98 ? 0.440 -8.131 -10.486 1.00 88.75 98 VAL A N 1
ATOM 713 C CA . VAL A 1 98 ? 1.870 -8.351 -10.688 1.00 88.75 98 VAL A CA 1
ATOM 714 C C . VAL A 1 98 ? 2.040 -8.773 -12.138 1.00 88.75 98 VAL A C 1
ATOM 716 O O . VAL A 1 98 ? 1.419 -9.729 -12.592 1.00 88.75 98 VAL A O 1
ATOM 719 N N . HIS A 1 99 ? 2.811 -8.000 -12.901 1.00 87.38 99 HIS A N 1
ATOM 720 C CA . HIS A 1 99 ? 2.943 -8.170 -14.353 1.00 87.38 99 HIS A CA 1
ATOM 721 C C . HIS A 1 99 ? 1.593 -8.186 -15.100 1.00 87.38 99 HIS A C 1
ATOM 723 O O . HIS A 1 99 ? 1.415 -8.923 -16.067 1.00 87.38 99 HIS A O 1
ATOM 729 N N . GLY A 1 100 ? 0.618 -7.397 -14.636 1.00 83.06 100 GLY A N 1
ATOM 730 C CA . GLY A 1 100 ? -0.720 -7.332 -15.236 1.00 83.06 100 GLY A CA 1
ATOM 731 C C . GLY A 1 100 ? -1.623 -8.537 -14.941 1.00 83.06 100 GLY A C 1
ATOM 732 O O . GLY A 1 100 ? -2.732 -8.592 -15.465 1.00 83.06 100 GLY A O 1
ATOM 733 N N . SER A 1 101 ? -1.183 -9.478 -14.101 1.00 85.19 101 SER A N 1
ATOM 734 C CA . SER A 1 101 ? -1.992 -10.610 -13.636 1.00 85.19 101 SER A CA 1
ATOM 735 C C . SER A 1 101 ? -2.332 -10.455 -12.153 1.00 85.19 101 SER A C 1
ATOM 737 O O . SER A 1 101 ? -1.527 -9.880 -11.416 1.00 85.19 101 SER A O 1
ATOM 739 N N . PRO A 1 102 ? -3.498 -10.936 -11.684 1.00 85.06 102 PRO A N 1
ATOM 740 C CA . PRO A 1 102 ? -3.801 -10.989 -10.259 1.00 85.06 102 PRO A CA 1
ATOM 741 C C . PRO A 1 102 ? -2.702 -11.714 -9.492 1.00 85.06 102 PRO A C 1
ATOM 743 O O . PRO A 1 102 ? -2.086 -12.651 -10.001 1.00 85.06 102 PRO A O 1
ATOM 746 N N . ARG A 1 103 ? -2.447 -11.263 -8.267 1.00 79.75 103 ARG A N 1
ATOM 747 C CA . ARG A 1 103 ? -1.536 -11.974 -7.374 1.00 79.75 103 ARG A CA 1
ATOM 748 C C . ARG A 1 103 ? -2.091 -13.341 -7.024 1.00 79.75 103 ARG A C 1
ATOM 750 O O . ARG A 1 103 ? -3.277 -13.462 -6.729 1.00 79.75 103 ARG A O 1
ATOM 757 N N . ASP A 1 104 ? -1.209 -14.329 -7.038 1.00 69.94 104 ASP A N 1
ATOM 758 C CA . ASP A 1 104 ? -1.536 -15.673 -6.593 1.00 69.94 104 ASP A CA 1
ATOM 759 C C . ASP A 1 104 ? -1.632 -15.679 -5.065 1.00 69.94 104 ASP A C 1
ATOM 761 O O . ASP A 1 104 ? -0.729 -15.187 -4.387 1.00 69.94 104 ASP A O 1
ATOM 765 N N . SER A 1 105 ? -2.740 -16.181 -4.524 1.00 62.62 105 SER A N 1
ATOM 766 C CA . SER A 1 105 ? -3.025 -16.181 -3.081 1.00 62.62 105 SER A CA 1
ATOM 767 C C . SER A 1 105 ? -2.686 -17.520 -2.414 1.00 62.62 105 SER A C 1
ATOM 769 O O . SER A 1 105 ? -3.247 -17.846 -1.370 1.00 62.62 105 SER A O 1
ATOM 771 N N . SER A 1 106 ? -1.873 -18.356 -3.064 1.00 55.88 106 SER A N 1
ATOM 772 C CA . SER A 1 106 ? -1.710 -19.780 -2.747 1.00 55.88 106 SER A CA 1
ATOM 773 C C . SER A 1 106 ? -0.439 -20.133 -1.960 1.00 55.88 106 SER A C 1
ATOM 775 O O . SER A 1 106 ? 0.032 -21.264 -2.074 1.00 55.88 106 SER A O 1
ATOM 777 N N . TYR A 1 107 ? 0.123 -19.204 -1.183 1.00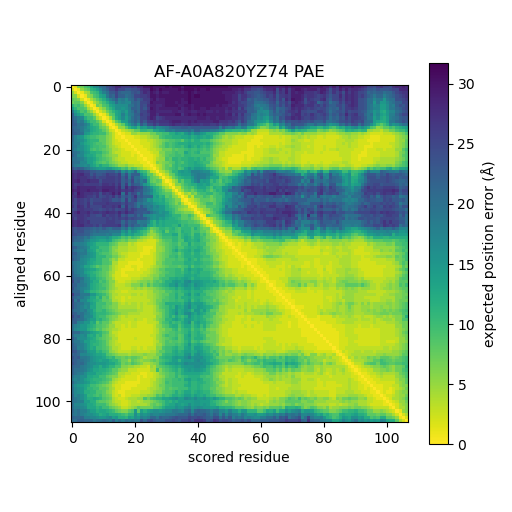 41.16 107 TYR A N 1
ATOM 778 C CA . TYR A 1 107 ? 1.287 -19.460 -0.320 1.00 41.16 107 TYR A CA 1
ATOM 779 C C . TYR A 1 107 ? 1.001 -19.180 1.153 1.00 41.16 107 TYR A C 1
ATOM 781 O O . TYR A 1 107 ? 0.335 -18.163 1.443 1.00 41.16 107 TYR A O 1
#

Mean predicted aligned error: 11.24 Å

pLDDT: mean 76.41, std 17.84, range [31.36, 96.31]